Protein AF-A0A6J6E3M2-F1 (afdb_monomer_lite)

Organism: NCBI:txid449393

Secondary structure (DSSP, 8-state):
-HHHHTSHHHHHHHHHHH-PPPSSTTSPPPTTS--GGGS------GGGPPPHHHHHHHHHHTT--

Radius of gyration: 16.56 Å; chains: 1; bounding box: 31×30×40 Å

Structure (mmCIF, N/CA/C/O backbone):
data_AF-A0A6J6E3M2-F1
#
_entry.id   AF-A0A6J6E3M2-F1
#
loop_
_atom_site.group_PDB
_atom_site.id
_atom_site.type_symbol
_atom_site.label_atom_id
_atom_site.label_alt_id
_atom_site.label_comp_id
_atom_site.label_asym_id
_atom_site.label_entity_id
_atom_site.label_seq_id
_atom_site.pdbx_PDB_ins_code
_atom_site.Cartn_x
_atom_site.Cartn_y
_atom_site.Cartn_z
_atom_site.occupancy
_atom_site.B_iso_or_equiv
_atom_site.auth_seq_id
_atom_site.auth_comp_id
_atom_site.auth_asym_id
_atom_site.auth_atom_id
_atom_site.pdbx_PDB_model_num
ATOM 1 N N . MET A 1 1 ? -0.128 15.512 -14.975 1.00 87.88 1 MET A N 1
ATOM 2 C CA . MET A 1 1 ? 0.528 15.027 -13.733 1.00 87.88 1 MET A CA 1
ATOM 3 C C . MET A 1 1 ? 0.435 13.512 -13.595 1.00 87.88 1 MET A C 1
ATOM 5 O O . MET A 1 1 ? 1.475 12.886 -13.485 1.00 87.88 1 MET A O 1
ATOM 9 N N . ILE A 1 2 ? -0.760 12.912 -13.648 1.00 93.56 2 ILE A N 1
ATOM 10 C CA . ILE A 1 2 ? -0.931 11.448 -13.526 1.00 93.56 2 ILE A CA 1
ATOM 11 C C . ILE A 1 2 ? -0.102 10.685 -14.570 1.00 93.56 2 ILE A C 1
ATOM 13 O O . ILE A 1 2 ? 0.612 9.752 -14.224 1.00 93.56 2 ILE A O 1
ATOM 17 N N . GLU A 1 3 ? -0.082 11.158 -15.817 1.00 95.62 3 GLU A N 1
ATOM 18 C CA . GLU A 1 3 ? 0.764 10.580 -16.871 1.00 95.62 3 GLU A CA 1
ATOM 19 C C . GLU A 1 3 ? 2.248 10.504 -16.492 1.00 95.62 3 GLU A C 1
ATOM 21 O O . GLU A 1 3 ? 2.918 9.545 -16.850 1.00 95.62 3 GLU A O 1
ATOM 26 N N . TYR A 1 4 ? 2.771 11.485 -15.744 1.00 96.25 4 TYR A N 1
ATOM 27 C CA . TYR A 1 4 ? 4.159 11.467 -15.279 1.00 96.25 4 TYR A CA 1
ATOM 28 C C . TYR A 1 4 ? 4.398 10.356 -14.250 1.00 96.25 4 TYR A C 1
ATOM 30 O O . TYR A 1 4 ? 5.445 9.709 -14.296 1.00 96.25 4 TYR A O 1
ATOM 38 N N . LEU A 1 5 ? 3.430 10.108 -13.361 1.00 95.94 5 LEU A N 1
ATOM 39 C CA . LEU A 1 5 ? 3.505 9.027 -12.376 1.00 95.94 5 LEU A CA 1
ATOM 40 C C . LEU A 1 5 ? 3.496 7.657 -13.056 1.00 95.94 5 LEU A C 1
ATOM 42 O O . LEU A 1 5 ? 4.199 6.762 -12.604 1.00 95.94 5 LEU A O 1
ATOM 46 N N . LEU A 1 6 ? 2.774 7.515 -14.169 1.00 95.44 6 LEU A N 1
ATOM 47 C CA . LEU A 1 6 ? 2.678 6.271 -14.939 1.00 95.44 6 LEU A CA 1
ATOM 48 C C . LEU A 1 6 ? 3.830 6.060 -15.937 1.00 95.44 6 LEU A C 1
ATOM 50 O O . LEU A 1 6 ? 3.870 5.036 -16.618 1.00 95.44 6 LEU A O 1
ATOM 54 N N . ARG A 1 7 ? 4.792 6.988 -16.041 1.00 97.25 7 ARG A N 1
ATOM 55 C CA . ARG A 1 7 ? 5.992 6.775 -16.865 1.00 97.25 7 ARG A CA 1
ATOM 56 C C . ARG A 1 7 ? 6.845 5.659 -16.281 1.00 97.25 7 ARG A C 1
ATOM 58 O O . ARG A 1 7 ? 7.073 5.598 -15.077 1.00 97.25 7 ARG A O 1
ATOM 65 N N . GLU A 1 8 ? 7.422 4.848 -17.161 1.00 96.88 8 GLU A N 1
ATOM 66 C CA . GLU A 1 8 ? 8.267 3.717 -16.772 1.00 96.88 8 GLU A CA 1
ATOM 67 C C . GLU A 1 8 ? 9.453 4.131 -15.887 1.00 96.88 8 GLU A C 1
ATOM 69 O O . GLU A 1 8 ? 9.749 3.465 -14.900 1.00 96.88 8 GLU A O 1
ATOM 74 N N . SER A 1 9 ? 10.105 5.258 -16.190 1.00 97.00 9 SER A N 1
ATOM 75 C CA . SER A 1 9 ? 11.206 5.792 -15.378 1.00 97.00 9 SER A CA 1
ATOM 76 C C . SER A 1 9 ? 10.766 6.159 -13.959 1.00 97.00 9 SER A C 1
ATOM 78 O O . SER A 1 9 ? 11.481 5.885 -12.998 1.00 97.00 9 SER A O 1
ATOM 80 N N . THR A 1 10 ? 9.581 6.759 -13.827 1.00 97.56 10 THR A N 1
ATOM 81 C CA . THR A 1 10 ? 9.012 7.152 -12.535 1.00 97.56 10 THR A CA 1
ATOM 82 C C . THR A 1 10 ? 8.618 5.920 -11.732 1.00 97.56 10 THR A C 1
ATOM 84 O O . THR A 1 10 ? 8.947 5.827 -10.556 1.00 97.56 10 THR A O 1
ATOM 87 N N . GLN A 1 11 ? 7.995 4.936 -12.381 1.00 97.56 11 GLN A N 1
ATOM 88 C CA . GLN A 1 11 ? 7.606 3.674 -11.757 1.00 97.56 11 GLN A CA 1
ATOM 89 C C . GLN A 1 11 ? 8.817 2.844 -11.305 1.00 97.56 11 GLN A C 1
ATOM 91 O O . GLN A 1 11 ? 8.817 2.335 -10.190 1.00 97.56 11 GLN A O 1
ATOM 96 N N . LYS A 1 12 ? 9.895 2.775 -12.101 1.00 96.50 12 LYS A N 1
ATOM 97 C CA . LYS A 1 12 ? 11.157 2.134 -11.680 1.00 96.50 12 LYS A CA 1
ATOM 98 C C . LYS A 1 12 ? 11.740 2.791 -10.429 1.00 96.50 12 LYS A C 1
ATOM 100 O O . LYS A 1 12 ? 12.180 2.090 -9.521 1.00 96.50 12 LYS A O 1
ATOM 105 N N . LYS A 1 13 ? 11.728 4.128 -10.370 1.00 96.75 13 LYS A N 1
ATOM 106 C CA . LYS A 1 13 ? 12.187 4.871 -9.190 1.00 96.75 13 LYS A CA 1
ATOM 107 C C . LYS A 1 13 ? 11.283 4.632 -7.977 1.00 96.75 13 LYS A C 1
ATOM 109 O O . LYS A 1 13 ? 11.800 4.395 -6.894 1.00 96.75 13 LYS A O 1
ATOM 114 N N . PHE A 1 14 ? 9.966 4.628 -8.174 1.00 97.06 14 PHE A N 1
ATOM 115 C CA . PHE A 1 14 ? 8.984 4.324 -7.134 1.00 97.06 14 PHE A CA 1
ATOM 116 C C . PHE A 1 14 ? 9.260 2.959 -6.486 1.00 97.06 14 PHE A C 1
ATOM 118 O O . PHE A 1 14 ? 9.525 2.911 -5.292 1.00 97.06 14 PHE A O 1
ATOM 125 N N . VAL A 1 15 ? 9.346 1.881 -7.275 1.00 97.00 15 VAL A N 1
ATOM 126 C CA . VAL A 1 15 ? 9.645 0.526 -6.766 1.00 97.00 15 VAL A CA 1
ATOM 127 C C . VAL A 1 15 ? 10.977 0.480 -6.003 1.00 97.00 15 VAL A C 1
ATOM 129 O O . VAL A 1 15 ? 11.079 -0.146 -4.946 1.00 97.00 15 VAL A O 1
ATOM 132 N N . ALA A 1 16 ? 12.016 1.139 -6.527 1.00 95.56 16 ALA A N 1
ATOM 133 C CA . ALA A 1 16 ? 13.340 1.141 -5.909 1.00 95.56 16 ALA A CA 1
ATOM 134 C C . ALA A 1 16 ? 13.347 1.828 -4.533 1.00 95.56 16 ALA A C 1
ATOM 136 O O . ALA A 1 16 ? 13.943 1.283 -3.593 1.00 95.56 16 ALA A O 1
ATOM 137 N N . ASP A 1 17 ? 12.677 2.979 -4.437 1.00 96.81 17 ASP A N 1
ATOM 138 C CA . ASP A 1 17 ? 12.675 3.854 -3.265 1.00 96.81 17 ASP A CA 1
ATOM 139 C C . ASP A 1 17 ? 11.687 3.388 -2.182 1.00 96.81 17 ASP A C 1
ATOM 141 O O . ASP A 1 17 ? 12.010 3.473 -0.999 1.00 96.81 17 ASP A O 1
ATOM 145 N N . THR A 1 18 ? 10.501 2.889 -2.559 1.00 96.06 18 THR A N 1
ATOM 146 C CA . THR A 1 18 ? 9.412 2.577 -1.608 1.00 96.06 18 THR A CA 1
ATOM 147 C C . THR A 1 18 ? 9.260 1.094 -1.299 1.00 96.06 18 THR A C 1
ATOM 149 O O . THR A 1 18 ? 8.642 0.741 -0.300 1.00 96.06 18 THR A O 1
ATOM 152 N N . LYS A 1 19 ? 9.834 0.217 -2.133 1.00 95.19 19 LYS A N 1
ATOM 153 C CA . LYS A 1 19 ? 9.591 -1.235 -2.102 1.00 95.19 19 LYS A CA 1
ATOM 154 C C . LYS A 1 19 ? 8.125 -1.623 -2.334 1.00 95.19 19 LYS A C 1
ATOM 156 O O . LYS A 1 19 ? 7.717 -2.711 -1.942 1.00 95.19 19 LYS A O 1
ATOM 161 N N . GLU A 1 20 ? 7.352 -0.774 -3.004 1.00 95.56 20 GLU A N 1
ATOM 162 C CA . GLU A 1 20 ? 5.991 -1.088 -3.448 1.00 95.56 20 GLU A CA 1
ATOM 163 C C . GLU A 1 20 ? 5.973 -1.639 -4.883 1.00 95.56 20 GLU A C 1
ATOM 165 O O . GLU A 1 20 ? 6.945 -1.511 -5.632 1.00 95.56 20 GLU A O 1
ATOM 170 N N . TYR A 1 21 ? 4.862 -2.265 -5.278 1.00 95.19 21 TYR A N 1
ATOM 171 C CA . TYR A 1 21 ? 4.675 -2.791 -6.632 1.00 95.19 21 TYR A CA 1
ATOM 172 C C . TYR A 1 21 ? 4.295 -1.676 -7.609 1.00 95.19 21 TYR A C 1
ATOM 174 O O . TYR A 1 21 ? 3.543 -0.759 -7.280 1.00 95.19 21 TYR A O 1
ATOM 182 N N . SER A 1 22 ? 4.809 -1.766 -8.836 1.00 95.75 22 SER A N 1
ATOM 183 C CA . SER A 1 22 ? 4.441 -0.839 -9.903 1.00 95.75 22 SER A CA 1
ATOM 184 C C . SER A 1 22 ? 3.000 -1.066 -10.362 1.00 95.75 22 SER A C 1
ATOM 186 O O . SER A 1 22 ? 2.527 -2.196 -10.404 1.00 95.75 22 SER A O 1
ATOM 188 N N . LEU A 1 23 ? 2.347 0.009 -10.808 1.00 93.38 23 LEU A N 1
ATOM 189 C CA . LEU A 1 23 ? 1.078 -0.067 -11.542 1.00 93.38 23 LEU A CA 1
ATOM 190 C C . LEU A 1 23 ? 1.254 -0.513 -13.005 1.00 93.38 23 LEU A C 1
ATOM 192 O O . LEU A 1 23 ? 0.274 -0.663 -13.727 1.00 93.38 23 LEU A O 1
ATOM 196 N N . LEU A 1 24 ? 2.496 -0.658 -13.478 1.00 94.56 24 LEU A N 1
ATOM 197 C CA . LEU A 1 24 ? 2.802 -1.198 -14.796 1.00 94.56 24 LEU A CA 1
ATOM 198 C C . LEU A 1 24 ? 3.173 -2.674 -14.655 1.00 94.56 24 LEU A C 1
ATOM 200 O O . LEU A 1 24 ? 4.291 -2.985 -14.248 1.00 94.56 24 LEU A O 1
ATOM 204 N N . ASP A 1 25 ? 2.293 -3.568 -15.100 1.00 88.62 25 ASP A N 1
ATOM 205 C CA . ASP A 1 25 ? 2.466 -5.028 -14.981 1.00 88.62 25 ASP A CA 1
ATOM 206 C C . ASP A 1 25 ? 3.762 -5.566 -15.609 1.00 88.62 25 ASP A C 1
ATOM 208 O O . ASP A 1 25 ? 4.282 -6.609 -15.224 1.00 88.62 25 ASP A O 1
ATOM 212 N N . ARG A 1 26 ? 4.307 -4.84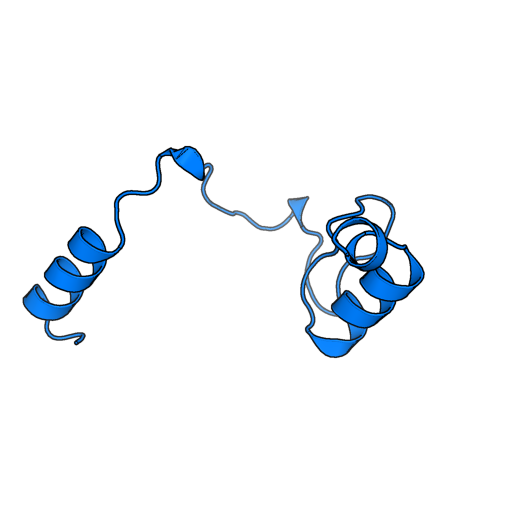5 -16.595 1.00 89.00 26 ARG A N 1
ATOM 213 C CA . ARG A 1 26 ? 5.554 -5.203 -17.291 1.00 89.00 26 ARG A CA 1
ATOM 214 C C . ARG A 1 26 ? 6.831 -4.899 -16.499 1.00 89.00 26 ARG A C 1
ATOM 216 O O . ARG A 1 26 ? 7.917 -5.223 -16.977 1.00 89.00 26 ARG A O 1
ATOM 223 N N . LEU A 1 27 ? 6.739 -4.211 -15.360 1.00 92.00 27 LEU A N 1
ATOM 224 C CA . LEU A 1 27 ? 7.891 -3.912 -14.513 1.00 92.00 27 LEU A CA 1
ATOM 225 C C . LEU A 1 27 ? 8.072 -4.975 -13.432 1.00 92.00 27 LEU A C 1
ATOM 227 O O . LEU A 1 27 ? 7.111 -5.467 -12.851 1.00 92.00 27 LEU A O 1
ATOM 231 N N . ALA A 1 28 ? 9.333 -5.299 -13.145 1.00 90.06 28 ALA A N 1
ATOM 232 C CA . ALA A 1 28 ? 9.668 -6.193 -12.049 1.00 90.06 28 ALA A CA 1
ATOM 233 C C . ALA A 1 28 ? 9.220 -5.596 -10.706 1.00 90.06 28 ALA A C 1
ATOM 235 O O . ALA A 1 28 ? 9.335 -4.388 -10.478 1.00 90.06 28 ALA A O 1
ATOM 236 N N . GLY A 1 29 ? 8.737 -6.469 -9.823 1.00 91.38 29 GLY A N 1
ATOM 237 C CA . GLY A 1 29 ? 8.413 -6.113 -8.451 1.00 91.38 29 GLY A CA 1
ATOM 238 C C . GLY A 1 29 ? 9.651 -5.748 -7.617 1.00 91.38 29 GLY A C 1
ATOM 239 O O . GLY A 1 29 ? 10.795 -5.894 -8.063 1.00 91.38 29 GLY A O 1
ATOM 240 N N . PRO A 1 30 ? 9.430 -5.269 -6.387 1.00 94.12 30 PRO A N 1
ATOM 241 C CA . PRO A 1 30 ? 10.494 -4.919 -5.458 1.00 94.12 30 PRO A CA 1
ATOM 242 C C . PRO A 1 30 ? 11.370 -6.131 -5.111 1.00 94.12 30 PRO A C 1
ATOM 244 O O . PRO A 1 30 ? 10.894 -7.236 -4.857 1.00 94.12 30 PRO A O 1
ATOM 247 N N . THR A 1 31 ? 12.686 -5.914 -5.080 1.00 92.75 31 THR A N 1
ATOM 248 C CA . THR A 1 31 ? 13.663 -6.958 -4.751 1.00 92.75 31 THR A CA 1
ATOM 249 C C . THR A 1 31 ? 13.433 -7.511 -3.346 1.00 92.75 31 THR A C 1
ATOM 251 O O . THR A 1 31 ? 13.361 -6.746 -2.386 1.00 92.75 31 THR A O 1
ATOM 254 N N . GLY A 1 32 ? 13.393 -8.841 -3.225 1.00 92.38 32 GLY A N 1
ATOM 255 C CA . GLY A 1 32 ? 13.251 -9.536 -1.943 1.00 92.38 32 GLY A CA 1
ATOM 256 C C . GLY A 1 32 ? 11.809 -9.732 -1.474 1.00 92.38 32 GLY A C 1
ATOM 257 O O . GLY A 1 32 ? 11.620 -10.310 -0.407 1.00 92.38 32 GLY A O 1
ATOM 258 N N . LEU A 1 33 ? 10.809 -9.297 -2.251 1.00 92.25 33 LEU A N 1
ATOM 259 C CA . LEU A 1 33 ? 9.404 -9.637 -2.018 1.00 92.25 33 LEU A CA 1
ATOM 260 C C . LEU A 1 33 ? 8.919 -10.690 -3.032 1.00 92.25 33 LEU A C 1
ATOM 262 O O . LEU A 1 33 ? 9.472 -10.765 -4.134 1.00 92.25 33 LEU A O 1
ATOM 266 N N . PRO A 1 34 ? 7.893 -11.490 -2.684 1.00 92.19 34 PRO A N 1
ATOM 267 C CA . PRO A 1 34 ? 7.220 -12.381 -3.629 1.00 92.19 34 PRO A CA 1
ATOM 268 C C . PRO A 1 34 ? 6.662 -11.628 -4.840 1.00 92.19 34 PRO A C 1
ATOM 270 O O . PRO A 1 34 ? 6.502 -10.403 -4.817 1.00 92.19 34 PRO A O 1
ATOM 273 N N . ALA A 1 35 ? 6.302 -12.342 -5.900 1.00 90.69 35 ALA A N 1
ATOM 274 C CA . ALA A 1 35 ? 5.518 -11.733 -6.964 1.00 90.69 35 ALA A CA 1
ATOM 275 C C . ALA A 1 35 ? 4.126 -11.330 -6.438 1.00 90.69 35 ALA A C 1
ATOM 277 O O . ALA A 1 35 ? 3.585 -11.949 -5.523 1.00 90.69 35 ALA A O 1
ATOM 278 N N . LEU A 1 36 ? 3.523 -10.285 -7.016 1.00 89.25 36 LEU A N 1
ATOM 2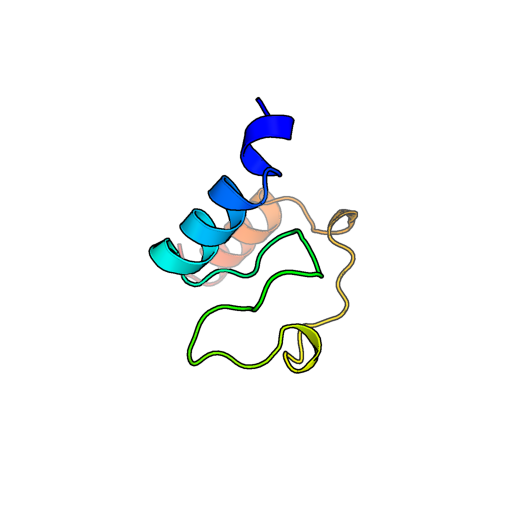79 C CA . LEU A 1 36 ? 2.233 -9.761 -6.542 1.00 89.25 36 LEU A CA 1
ATOM 280 C C . LEU A 1 36 ? 1.122 -10.828 -6.565 1.00 89.25 36 LEU A C 1
ATOM 282 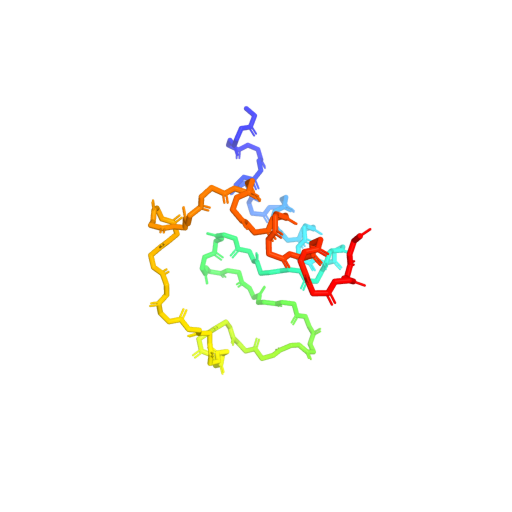O O . LEU A 1 36 ? 0.282 -10.867 -5.673 1.00 89.25 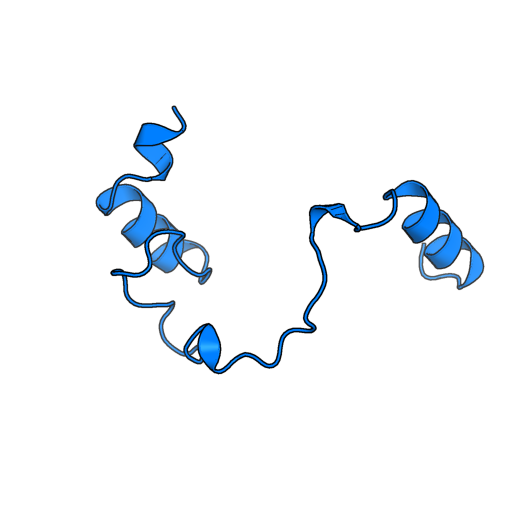36 LEU A O 1
ATOM 286 N N . ASN A 1 37 ? 1.146 -11.722 -7.555 1.00 88.12 37 ASN A N 1
ATOM 287 C CA . ASN A 1 37 ? 0.199 -12.832 -7.697 1.00 88.12 37 ASN A CA 1
ATOM 288 C C . ASN A 1 37 ? 0.445 -14.001 -6.723 1.00 88.12 37 ASN A C 1
ATOM 290 O O . ASN A 1 37 ? -0.403 -14.881 -6.617 1.00 88.12 37 ASN A O 1
ATOM 294 N N . GLU A 1 38 ? 1.582 -14.026 -6.028 1.00 92.19 38 GLU A N 1
ATOM 295 C CA . GLU A 1 38 ? 1.886 -14.998 -4.971 1.00 92.19 38 GLU A CA 1
ATOM 296 C C . GLU A 1 38 ? 1.417 -14.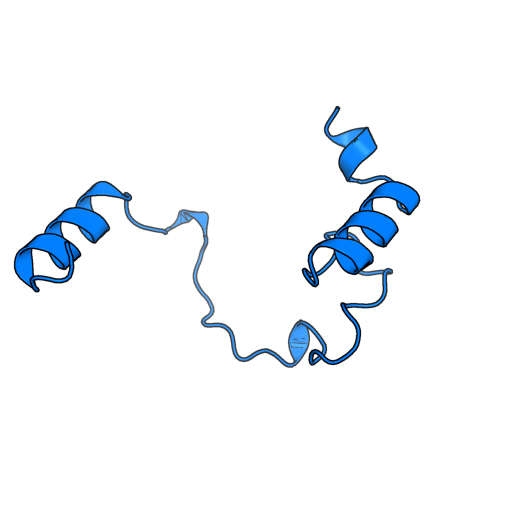502 -3.593 1.00 92.19 38 GLU A C 1
ATOM 298 O O . GLU A 1 38 ? 1.401 -15.266 -2.626 1.00 92.19 38 GLU A O 1
ATOM 303 N N . ILE A 1 39 ? 1.010 -13.231 -3.484 1.00 89.88 39 ILE A N 1
ATOM 304 C CA . ILE A 1 39 ? 0.447 -12.677 -2.254 1.00 89.88 39 ILE A CA 1
ATOM 305 C C . ILE A 1 39 ? -0.996 -13.161 -2.116 1.00 89.88 39 ILE A C 1
ATOM 307 O O . ILE A 1 39 ? -1.866 -12.807 -2.910 1.00 89.88 39 ILE A O 1
ATOM 311 N N . ALA A 1 40 ? -1.268 -13.920 -1.054 1.00 88.44 40 ALA A N 1
ATOM 312 C CA . ALA A 1 40 ? -2.610 -14.368 -0.685 1.00 88.44 40 ALA A CA 1
ATOM 313 C C . ALA A 1 40 ? -3.458 -13.221 -0.092 1.00 88.44 40 ALA A C 1
ATOM 315 O O . ALA A 1 40 ? -3.922 -13.288 1.048 1.00 88.44 40 ALA A O 1
ATOM 316 N N . ALA A 1 41 ? -3.623 -12.134 -0.848 1.00 86.12 41 ALA A N 1
ATOM 317 C CA . ALA A 1 41 ? -4.470 -11.016 -0.465 1.00 86.12 41 ALA A CA 1
ATOM 318 C C . ALA A 1 41 ? -5.952 -11.429 -0.519 1.00 86.12 41 ALA A C 1
ATOM 320 O O . ALA A 1 41 ? -6.360 -12.162 -1.427 1.00 86.12 41 ALA A O 1
ATOM 321 N N . PRO A 1 42 ? -6.785 -10.970 0.430 1.00 86.50 42 PRO A N 1
ATOM 322 C CA . PRO A 1 42 ? -8.212 -11.235 0.374 1.00 86.50 42 PRO A CA 1
ATOM 323 C C . PRO A 1 42 ? -8.820 -10.556 -0.861 1.00 86.50 42 PRO A C 1
ATOM 325 O O . PRO A 1 42 ? -8.508 -9.405 -1.169 1.00 86.50 42 PRO A O 1
ATOM 328 N N . ALA A 1 43 ? -9.718 -11.261 -1.549 1.00 85.19 43 ALA A N 1
ATOM 329 C CA . ALA A 1 43 ? -10.469 -10.715 -2.675 1.00 85.19 43 ALA A CA 1
ATOM 330 C C . ALA A 1 43 ? -11.537 -9.733 -2.163 1.00 85.19 43 ALA A C 1
ATOM 332 O O . ALA A 1 43 ? -12.690 -10.102 -1.945 1.00 85.19 43 ALA A O 1
ATOM 333 N N . VAL A 1 44 ? -11.128 -8.489 -1.914 1.00 86.00 44 VAL A N 1
ATOM 334 C CA . VAL A 1 44 ? -11.999 -7.399 -1.462 1.00 86.00 44 VAL A CA 1
ATOM 335 C C . VAL A 1 44 ? -12.221 -6.430 -2.617 1.00 86.00 44 VAL A C 1
ATOM 337 O O . VAL A 1 44 ? -11.263 -5.968 -3.235 1.00 86.00 44 VAL A O 1
ATOM 340 N N . ASP A 1 45 ? -13.482 -6.096 -2.892 1.00 88.88 45 ASP A N 1
ATOM 341 C CA . ASP A 1 45 ? -13.803 -4.981 -3.782 1.00 88.88 45 ASP A CA 1
ATOM 342 C C . ASP A 1 45 ? -13.425 -3.667 -3.092 1.00 88.88 45 ASP A C 1
ATOM 344 O O . ASP A 1 45 ? -14.016 -3.285 -2.079 1.00 88.88 45 ASP A O 1
ATOM 348 N N . LEU A 1 46 ? -12.433 -2.972 -3.651 1.00 86.19 46 LEU A N 1
ATOM 349 C CA . LEU A 1 46 ? -11.949 -1.705 -3.109 1.00 86.19 46 LEU A CA 1
ATOM 350 C C . LEU A 1 46 ? -13.034 -0.614 -3.119 1.00 86.19 46 LEU A C 1
ATOM 352 O O . LEU A 1 46 ? -12.989 0.290 -2.288 1.00 86.19 46 LEU A O 1
ATOM 356 N N . ASN A 1 47 ? -14.035 -0.716 -4.000 1.00 87.62 47 ASN A N 1
ATOM 357 C CA . ASN A 1 47 ? -15.175 0.206 -4.031 1.00 87.62 47 ASN A CA 1
ATOM 358 C C . ASN A 1 47 ? -16.215 -0.098 -2.946 1.00 87.62 47 ASN A C 1
ATOM 360 O O . ASN A 1 47 ? -17.034 0.759 -2.624 1.00 87.62 47 ASN A O 1
ATOM 364 N N . ALA A 1 48 ? -16.183 -1.306 -2.381 1.00 86.50 48 ALA A N 1
ATOM 365 C CA . ALA A 1 48 ? -17.065 -1.741 -1.304 1.00 86.50 48 ALA A CA 1
ATOM 366 C C . ALA A 1 48 ? -16.432 -1.568 0.087 1.00 86.50 48 ALA A C 1
ATOM 368 O O . ALA A 1 48 ? -17.032 -1.969 1.091 1.00 86.50 48 ALA A O 1
ATOM 369 N N . LEU A 1 49 ? -15.230 -0.982 0.173 1.00 87.94 49 LEU A N 1
ATOM 370 C CA . LEU A 1 49 ? -14.638 -0.620 1.456 1.00 87.94 49 LEU A CA 1
ATOM 371 C C . LEU A 1 49 ? -15.586 0.334 2.189 1.00 87.94 49 LEU A C 1
ATOM 373 O O . LEU A 1 49 ? -15.988 1.371 1.659 1.00 87.94 49 LEU A O 1
ATOM 377 N N . ARG A 1 50 ? -15.959 -0.038 3.420 1.00 84.81 50 ARG A N 1
ATOM 378 C CA . ARG A 1 50 ? -16.763 0.828 4.288 1.00 84.81 50 ARG A CA 1
ATOM 379 C C . ARG A 1 50 ? -16.016 2.128 4.575 1.00 84.81 50 ARG A C 1
ATOM 381 O O . ARG A 1 50 ? -14.798 2.220 4.437 1.00 84.81 50 ARG A O 1
ATOM 388 N N . ASP A 1 51 ? -16.764 3.130 5.012 1.00 87.69 51 ASP A N 1
ATOM 389 C CA . ASP A 1 51 ? -16.209 4.425 5.366 1.00 87.69 51 ASP A CA 1
ATOM 390 C C . ASP A 1 51 ? -15.184 4.329 6.514 1.00 87.69 51 ASP A C 1
ATOM 392 O O . ASP A 1 51 ? -15.280 3.493 7.417 1.00 87.69 51 ASP A O 1
ATOM 396 N N . LEU A 1 52 ? -14.208 5.239 6.489 1.00 90.19 52 LEU A N 1
ATOM 397 C CA . LEU A 1 52 ? -13.145 5.318 7.493 1.00 90.19 52 LEU A CA 1
ATOM 398 C C . LEU A 1 52 ? -13.689 5.525 8.918 1.00 90.19 52 LEU A C 1
ATOM 400 O O . LEU A 1 52 ? -13.099 5.017 9.873 1.00 90.19 52 LEU A O 1
ATOM 404 N N . LYS A 1 53 ? -14.817 6.234 9.069 1.00 93.00 53 LYS A N 1
ATOM 405 C CA . LYS A 1 53 ? -15.413 6.556 10.373 1.00 93.00 53 LYS A CA 1
ATOM 406 C C . LYS A 1 53 ? -15.873 5.292 11.092 1.00 93.00 53 LYS A C 1
ATOM 408 O O . LYS A 1 53 ? -15.566 5.132 12.269 1.00 93.00 53 LYS A O 1
ATOM 413 N N . THR A 1 54 ? -16.508 4.360 10.383 1.00 93.56 54 THR A N 1
ATOM 414 C CA . THR A 1 54 ? -16.876 3.046 10.928 1.00 93.56 54 THR A CA 1
ATOM 415 C C . THR A 1 54 ? -15.649 2.323 11.504 1.00 93.56 54 THR A C 1
ATOM 417 O O . THR A 1 54 ? -15.707 1.788 12.612 1.00 93.56 54 THR A O 1
ATOM 420 N N . THR A 1 55 ? -14.526 2.305 10.778 1.00 93.88 55 THR A N 1
ATOM 421 C CA . THR A 1 55 ? -13.292 1.651 11.247 1.00 93.88 55 THR A CA 1
ATOM 422 C C . THR A 1 55 ? -12.726 2.346 12.486 1.00 93.88 55 THR A C 1
ATOM 424 O O . THR A 1 55 ? -12.331 1.675 13.435 1.00 93.88 55 THR A O 1
ATOM 427 N N . GLN A 1 56 ? -12.733 3.680 12.528 1.00 95.56 56 GLN A N 1
ATOM 428 C CA . GLN A 1 56 ? -12.265 4.448 13.688 1.00 95.56 56 GLN A CA 1
ATOM 429 C C . GLN A 1 56 ? -13.136 4.227 14.931 1.00 95.56 56 GLN A C 1
ATOM 431 O O . GLN A 1 56 ? -12.601 4.024 16.018 1.00 95.56 56 GLN A O 1
ATOM 436 N N . GLU A 1 57 ? -14.463 4.204 14.782 1.00 96.69 57 GLU A N 1
ATOM 437 C CA . GLU A 1 57 ? -15.391 3.902 15.881 1.00 96.69 57 GLU A CA 1
ATOM 438 C C . GLU A 1 57 ? -15.147 2.504 16.457 1.00 96.69 57 GLU A C 1
ATOM 440 O O . GLU A 1 57 ? -15.172 2.322 17.677 1.00 96.69 57 GLU A O 1
ATOM 445 N N . LEU A 1 58 ? -14.861 1.519 15.596 1.00 96.31 58 LEU A N 1
ATOM 446 C CA . LEU A 1 58 ? -14.482 0.181 16.038 1.00 96.31 58 LEU A CA 1
ATOM 447 C C . LEU A 1 58 ? -13.180 0.212 16.843 1.00 96.31 58 LEU A C 1
ATOM 449 O O . LEU A 1 58 ? -13.143 -0.372 17.923 1.00 96.31 58 LEU A O 1
ATOM 453 N N . LEU A 1 59 ? -12.145 0.898 16.348 1.00 97.50 59 LEU A N 1
ATOM 454 C CA . LEU A 1 59 ? -10.849 1.005 17.024 1.00 97.50 59 LEU A CA 1
ATOM 455 C C . LEU A 1 59 ? -10.969 1.669 18.404 1.00 97.50 59 LEU A C 1
ATOM 457 O O . LEU A 1 59 ? -10.410 1.138 19.360 1.00 97.50 59 LEU A O 1
ATOM 461 N N . ILE A 1 60 ? -11.764 2.739 18.534 1.00 97.50 60 ILE A N 1
ATOM 462 C CA . ILE A 1 60 ? -12.073 3.375 19.830 1.00 97.50 60 ILE A CA 1
ATOM 463 C C . ILE A 1 60 ? -12.786 2.384 20.755 1.00 97.50 60 ILE A C 1
ATOM 465 O O . ILE A 1 60 ? -12.415 2.215 21.914 1.00 97.50 60 ILE A O 1
ATOM 469 N N . LYS A 1 61 ? -13.800 1.673 20.242 1.00 96.88 61 LYS A N 1
ATOM 470 C CA . LYS A 1 61 ? -14.568 0.692 21.023 1.00 96.88 61 LYS A CA 1
ATOM 471 C C . LYS A 1 61 ? -13.692 -0.434 21.580 1.00 96.88 61 LYS A C 1
ATOM 473 O O . LYS A 1 61 ? -13.999 -0.952 22.651 1.00 96.88 61 LYS A O 1
ATOM 478 N N . VAL A 1 62 ? -12.639 -0.828 20.861 1.00 97.94 62 VAL A N 1
ATOM 479 C CA . VAL A 1 62 ? -11.702 -1.874 21.301 1.00 97.94 62 VAL A CA 1
ATOM 480 C C . VAL A 1 62 ? -10.442 -1.328 21.990 1.00 97.94 62 VAL A C 1
ATOM 482 O O . VAL A 1 62 ? -9.585 -2.121 22.368 1.00 97.94 62 VAL A O 1
ATOM 485 N N . GLY A 1 63 ? -10.324 -0.007 22.179 1.00 95.19 63 GLY A N 1
ATOM 486 C CA . GLY A 1 63 ? -9.200 0.635 22.875 1.00 95.19 63 GLY A CA 1
ATOM 487 C C . GLY A 1 63 ? -7.883 0.664 22.091 1.00 95.19 63 GLY A C 1
ATOM 488 O O . GLY A 1 63 ? -6.815 0.699 22.696 1.00 95.19 63 GLY A O 1
ATOM 489 N N . LEU A 1 64 ? -7.946 0.607 20.757 1.00 95.19 64 LEU A N 1
ATOM 490 C CA . LEU A 1 64 ? -6.785 0.727 19.862 1.00 95.19 64 LEU A CA 1
ATOM 491 C C . LEU A 1 64 ? -6.543 2.171 19.379 1.00 95.19 64 LEU A C 1
ATOM 493 O O . LEU A 1 64 ? -5.533 2.429 18.724 1.00 95.19 64 LEU A O 1
ATOM 497 N N . LEU A 1 65 ? -7.466 3.084 19.699 1.00 86.94 65 LEU A N 1
ATOM 498 C CA . LEU A 1 65 ? -7.400 4.540 19.535 1.00 86.94 65 LEU A CA 1
ATOM 499 C C . LEU A 1 65 ? -8.035 5.199 20.761 1.00 86.94 65 LEU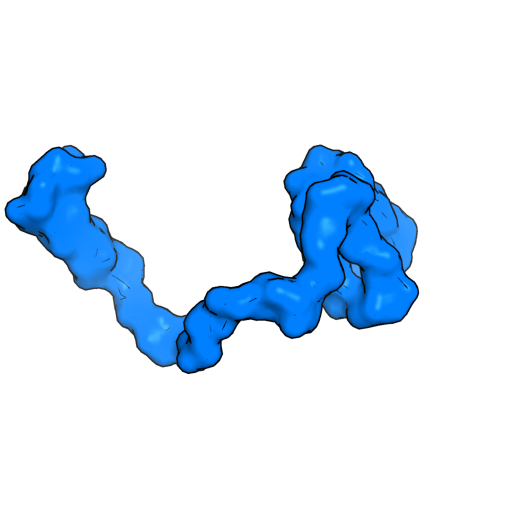 A C 1
ATOM 501 O O . LEU A 1 65 ? -7.483 6.223 21.214 1.00 86.94 65 LEU A O 1
#

pLDDT: mean 92.76, std 3.94, range [84.81, 97.94]

Sequence (65 aa):
MIEYLLRESTQKKFVADTKEYSLLDRLAGPTGLPALNEIAAPAVDLNALRDLKTTQELLIKVGLL

Foldseek 3Di:
DVVVCLDPVNQVVCCAPPQQQGPDPPDDHRPPDDDPVPDPDDPDDPVPDDDPVVVVVVCVVVVVD